Protein AF-H9FAL8-F1 (afdb_monomer_lite)

Sequence (154 aa):
KREDKGTRTPPPQILLPLEERVTHFRDMLLERGVSAFSTWEKELHKIVFDPRYLLLNSEERKQIFEQFVKTRIKEEYKEKKSKLLLAKEEFKKLLEESKVSPRTTFKEFAEKYGRDQRFRLVQKRKDQEHFFNQFILILKKRDKENRLRLRKMR

Secondary structure (DSSP, 8-state):
--------PPPGGG-S-HHHHHHHHHHHHHHTT--TTS-HHHHHTTTTTSGGGGGS-HHHHHHHHHHHHHHHHHHHHHHHHHHHHHHHHHHHHHHHHTT--TT--HHHHHHHHTTSHHHHHS--HHHHHHHHHHHHHHHHHHHHHHHHHHHH--

Radius of gyration: 29.01 Å; chains: 1; bounding box: 66×30×90 Å

InterPro domains:
  IPR002713 FF domain [PF01846] (23-68)
  IPR002713 FF domain [PF01846] (87-135)
  IPR002713 FF domain [PS51676] (18-71)
  IPR002713 FF domain [PS51676] (83-138)
  IPR002713 FF domain [SM00441] (18-71)
  IPR002713 FF domain [SM00441] (84-138)
  IPR036517 FF domain superfamily [G3DSA:1.10.10.440] (14-81)
  IPR036517 FF domain superfamily [G3DSA:1.10.10.440] (82-141)
  IPR036517 FF domain superfamily [SSF81698] (15-76)
  IPR036517 FF domain superfamily [SSF81698] (76-136)
  IPR045148 Transcription elongation regulator 1-like [PTHR15377] (4-147)

Structure (mmCIF, N/CA/C/O backbone):
data_AF-H9FAL8-F1
#
_entry.id   AF-H9FAL8-F1
#
loop_
_atom_site.group_PDB
_atom_site.id
_atom_site.type_symbol
_atom_site.label_atom_id
_atom_site.label_alt_id
_atom_site.label_comp_id
_atom_site.label_asym_id
_atom_site.label_entity_id
_atom_site.label_seq_id
_atom_site.pdbx_PDB_ins_code
_atom_site.Cartn_x
_atom_site.Cartn_y
_atom_site.Cartn_z
_atom_site.occupancy
_atom_site.B_iso_or_equiv
_atom_site.auth_seq_id
_atom_site.auth_comp_id
_atom_site.auth_asym_id
_atom_site.auth_atom_id
_atom_site.pdbx_PDB_model_num
ATOM 1 N N . LYS A 1 1 ? -26.095 -14.850 63.136 1.00 37.97 1 LYS A N 1
ATOM 2 C CA . LYS A 1 1 ? -26.755 -14.750 61.811 1.00 37.97 1 LYS A CA 1
ATOM 3 C C . LYS A 1 1 ? -25.680 -14.948 60.753 1.00 37.97 1 LYS A C 1
ATOM 5 O O . LYS A 1 1 ? -24.737 -14.175 60.746 1.00 37.97 1 LYS A O 1
ATOM 10 N N . ARG A 1 2 ? -25.749 -16.034 59.976 1.00 37.69 2 ARG A N 1
ATOM 11 C CA . ARG A 1 2 ? -24.853 -16.275 58.836 1.00 37.69 2 ARG A CA 1
ATOM 12 C C . ARG A 1 2 ? -25.414 -15.476 57.662 1.00 37.69 2 ARG A C 1
ATOM 14 O O . ARG A 1 2 ? -26.578 -15.672 57.330 1.00 37.69 2 ARG A O 1
ATOM 21 N N . GLU A 1 3 ? -24.638 -14.542 57.127 1.00 41.34 3 GLU A N 1
ATOM 22 C CA . GLU A 1 3 ? -25.007 -13.825 55.908 1.00 41.34 3 GLU A CA 1
ATOM 23 C C . GLU A 1 3 ? -24.761 -14.726 54.701 1.00 41.34 3 GLU A C 1
ATOM 25 O O . GLU A 1 3 ? -23.668 -15.254 54.489 1.00 41.34 3 GLU A O 1
ATOM 30 N N . ASP A 1 4 ? -25.841 -14.914 53.959 1.00 41.62 4 ASP A N 1
ATOM 31 C CA . ASP A 1 4 ? -25.940 -15.640 52.709 1.00 41.62 4 ASP A CA 1
ATOM 32 C C . ASP A 1 4 ? -25.058 -14.971 51.642 1.00 41.62 4 ASP A C 1
ATOM 34 O O . ASP A 1 4 ? -25.331 -13.871 51.156 1.00 41.62 4 ASP A O 1
ATOM 38 N N . LYS A 1 5 ? -23.936 -15.616 51.307 1.00 44.06 5 LYS A N 1
ATOM 39 C CA . LYS A 1 5 ? -23.078 -15.237 50.180 1.00 44.06 5 LYS A CA 1
ATOM 40 C C . LYS A 1 5 ? -23.760 -15.722 48.905 1.00 44.06 5 LYS A C 1
ATOM 42 O O . LYS A 1 5 ? -23.443 -16.798 48.407 1.00 44.06 5 LYS A O 1
ATOM 47 N N . GLY A 1 6 ? -24.672 -14.901 48.387 1.00 43.34 6 GLY A N 1
ATOM 48 C CA . GLY A 1 6 ? -25.306 -15.105 47.089 1.00 43.34 6 GLY A CA 1
ATOM 49 C C . GLY A 1 6 ? -24.267 -15.449 46.022 1.00 43.34 6 GLY A C 1
ATOM 50 O O . GLY A 1 6 ? -23.393 -14.645 45.680 1.00 43.34 6 GLY A O 1
ATOM 51 N N . THR A 1 7 ? -24.354 -16.672 45.514 1.00 46.47 7 THR A N 1
ATOM 52 C CA . THR A 1 7 ? -23.618 -17.166 44.358 1.00 46.47 7 THR A CA 1
ATOM 53 C C . THR A 1 7 ? -24.020 -16.333 43.145 1.00 46.47 7 THR A C 1
ATOM 55 O O . THR A 1 7 ? -25.029 -16.587 42.494 1.00 46.47 7 THR A O 1
ATOM 58 N N . ARG A 1 8 ? -23.227 -15.301 42.832 1.00 52.25 8 ARG A N 1
ATOM 59 C CA . ARG A 1 8 ? -23.302 -14.604 41.544 1.00 52.25 8 ARG A CA 1
ATOM 60 C C . ARG A 1 8 ? -22.906 -15.595 40.456 1.00 52.25 8 ARG A C 1
ATOM 62 O O . ARG A 1 8 ? -21.727 -15.751 40.150 1.00 52.25 8 ARG A O 1
ATOM 69 N N . THR A 1 9 ? -23.892 -16.284 39.898 1.00 50.81 9 THR A N 1
ATOM 70 C CA . THR A 1 9 ? -23.749 -17.009 38.639 1.00 50.81 9 THR A CA 1
ATOM 71 C C . THR A 1 9 ? -23.305 -15.982 37.591 1.00 50.81 9 THR A C 1
ATOM 73 O O . THR A 1 9 ? -23.985 -14.964 37.423 1.00 50.81 9 THR A O 1
ATOM 76 N N . PRO A 1 10 ? -22.150 -16.164 36.927 1.00 50.06 10 PRO A N 1
ATOM 77 C CA . PRO A 1 10 ? -21.753 -15.276 35.846 1.00 50.06 10 PRO A CA 1
ATOM 78 C C . PRO A 1 10 ? -22.837 -15.324 34.756 1.00 50.06 10 PRO A C 1
ATOM 80 O O . PRO A 1 10 ? -23.351 -16.412 34.480 1.00 50.06 10 PRO A O 1
ATOM 83 N N . PRO A 1 11 ? -23.212 -14.192 34.132 1.00 52.09 11 PRO A N 1
ATOM 84 C CA . PRO A 1 11 ? -24.123 -14.197 32.995 1.00 52.09 11 PRO A CA 1
ATOM 85 C C . PRO A 1 11 ? -23.698 -15.240 31.944 1.00 52.09 11 PRO A C 1
ATOM 87 O O . PRO A 1 11 ? -22.497 -15.361 31.683 1.00 52.09 11 PRO A O 1
ATOM 90 N N . PRO A 1 12 ? -24.641 -15.949 31.292 1.00 53.25 12 PRO A N 1
ATOM 91 C CA . PRO A 1 12 ? -24.352 -17.048 30.353 1.00 53.25 12 PRO A CA 1
ATOM 92 C C . PRO A 1 12 ? -23.447 -16.654 29.166 1.00 53.25 12 PRO A C 1
ATOM 94 O O . PRO A 1 12 ? -22.873 -17.511 28.505 1.00 53.25 12 PRO A O 1
ATOM 97 N N . GLN A 1 13 ? -23.246 -15.351 28.956 1.00 52.41 13 GLN A N 1
ATOM 98 C CA . GLN A 1 13 ? -22.348 -14.727 27.978 1.00 52.41 13 GLN A CA 1
ATOM 99 C C . GLN A 1 13 ? -20.839 -14.977 28.254 1.00 52.41 13 GLN A C 1
ATOM 101 O O . GLN A 1 13 ? -19.999 -14.675 27.410 1.00 52.41 13 GLN A O 1
ATOM 106 N N . ILE A 1 14 ? -20.466 -15.482 29.441 1.00 54.53 14 ILE A N 1
ATOM 107 C CA . ILE A 1 14 ? -19.064 -15.675 29.884 1.00 54.53 14 ILE A CA 1
ATOM 108 C C . ILE A 1 14 ? -18.542 -17.099 29.591 1.00 54.53 14 ILE A C 1
ATOM 110 O O . ILE A 1 14 ? -17.372 -17.386 29.815 1.00 54.53 14 ILE A O 1
ATOM 114 N N . LEU A 1 15 ? -19.379 -17.988 29.047 1.00 62.12 15 LEU A N 1
ATOM 115 C CA . LEU A 1 15 ? -19.005 -19.383 28.771 1.00 62.12 15 LEU A CA 1
ATOM 116 C C . LEU A 1 15 ? -18.151 -19.572 27.508 1.00 62.12 15 LEU A C 1
ATOM 118 O O . LEU A 1 15 ? -17.551 -20.632 27.344 1.00 62.12 15 LEU A O 1
ATOM 122 N N . LEU A 1 16 ? -18.090 -18.571 26.625 1.00 73.94 16 LEU A N 1
ATOM 123 C CA . LEU A 1 16 ? -17.263 -18.638 25.421 1.00 73.94 16 LEU A CA 1
ATOM 124 C C . LEU A 1 16 ? -15.778 -18.453 25.782 1.00 73.94 16 LEU A C 1
ATOM 126 O O . LEU A 1 16 ? -15.460 -17.563 26.584 1.00 73.94 16 LEU A O 1
ATOM 130 N N . PRO A 1 17 ? -14.860 -19.233 25.178 1.00 87.69 17 PRO A N 1
ATOM 131 C CA . PRO A 1 17 ? -13.422 -19.016 25.299 1.00 87.69 17 PRO A CA 1
ATOM 132 C C . PRO A 1 17 ? -13.037 -17.557 25.031 1.00 87.69 17 PRO A C 1
ATOM 134 O O . PRO A 1 17 ? -13.669 -16.862 24.229 1.00 87.69 17 PRO A O 1
ATOM 137 N N . LEU A 1 18 ? -11.982 -17.077 25.697 1.00 85.38 18 LEU A N 1
ATOM 138 C CA . LEU A 1 18 ? -11.519 -15.694 25.551 1.00 85.38 18 LEU A CA 1
ATOM 139 C C . LEU A 1 18 ? -11.267 -15.345 24.076 1.00 85.38 18 LEU A C 1
ATOM 141 O O . LEU A 1 18 ? -11.687 -14.284 23.621 1.00 85.38 18 LEU A O 1
ATOM 145 N N . GLU A 1 19 ? -10.665 -16.262 23.325 1.00 88.56 19 GLU A N 1
ATOM 146 C CA . GLU A 1 19 ? -10.396 -16.140 21.894 1.00 88.56 19 GLU A CA 1
ATOM 147 C C . GLU A 1 19 ? -11.663 -15.891 21.065 1.00 88.56 19 GLU A C 1
ATOM 149 O O . GLU A 1 19 ? -11.654 -15.043 20.169 1.00 88.56 19 GLU A O 1
ATOM 154 N N . GLU A 1 20 ? -12.770 -16.569 21.367 1.00 91.19 20 GLU A N 1
ATOM 155 C CA . GLU A 1 20 ? -14.036 -16.372 20.651 1.00 91.19 20 GLU A CA 1
ATOM 156 C C . GLU A 1 20 ? -14.652 -15.012 20.978 1.00 91.19 20 GLU A C 1
ATOM 158 O O . GLU A 1 20 ? -15.061 -14.279 20.078 1.00 91.19 20 GLU A O 1
ATOM 163 N N . ARG A 1 21 ? -14.633 -14.606 22.253 1.00 92.44 21 ARG A N 1
ATOM 164 C CA . ARG A 1 21 ? -15.112 -13.276 22.673 1.00 92.44 21 ARG A CA 1
ATOM 165 C C . ARG A 1 21 ? -14.303 -12.153 22.027 1.00 92.44 21 ARG A C 1
ATOM 167 O O . ARG A 1 21 ? -14.873 -11.158 21.579 1.00 92.44 21 ARG A O 1
ATOM 174 N N . VAL A 1 22 ? -12.985 -12.328 21.928 1.00 92.56 22 VAL A N 1
ATOM 175 C CA . VAL A 1 22 ? -12.087 -11.406 21.221 1.00 92.56 22 VAL A CA 1
ATOM 176 C C . VAL A 1 22 ? -12.411 -11.360 19.730 1.00 92.56 22 VAL A C 1
ATOM 178 O O . VAL A 1 22 ? -12.427 -10.273 19.150 1.00 92.56 22 VAL A O 1
ATOM 181 N N . THR A 1 23 ? -12.692 -12.508 19.114 1.00 93.81 23 THR A N 1
ATOM 182 C CA . THR A 1 23 ? -13.058 -12.594 17.695 1.00 93.81 23 THR A CA 1
ATOM 183 C C . THR A 1 23 ? -14.370 -11.860 17.432 1.00 93.81 23 THR A C 1
ATOM 185 O O . THR A 1 23 ? -14.391 -10.933 16.629 1.00 93.81 23 THR A O 1
ATOM 188 N N . HIS A 1 24 ? -15.420 -12.142 18.207 1.00 93.88 24 HIS A N 1
ATOM 189 C CA . HIS A 1 24 ? -16.700 -11.440 18.106 1.00 93.88 24 HIS A CA 1
ATOM 190 C C . HIS A 1 24 ? -16.579 -9.929 18.310 1.00 93.88 24 HIS A C 1
ATOM 192 O O . HIS A 1 24 ? -17.240 -9.157 17.615 1.00 93.88 24 HIS A O 1
ATOM 198 N N . PHE A 1 25 ? -15.734 -9.489 19.245 1.00 94.25 25 PHE A N 1
ATOM 199 C CA . PHE A 1 25 ? -15.486 -8.068 19.444 1.00 94.25 25 PHE A CA 1
ATOM 200 C C . PHE A 1 25 ? -14.756 -7.444 18.248 1.00 94.25 25 PHE A C 1
ATOM 202 O O . PHE A 1 25 ? -15.132 -6.360 17.809 1.00 94.25 25 PHE A O 1
ATOM 209 N N . ARG A 1 26 ? -13.744 -8.117 17.680 1.00 93.31 26 ARG A N 1
ATOM 210 C CA . ARG A 1 26 ? -13.053 -7.649 16.466 1.00 93.31 26 ARG A CA 1
ATOM 211 C C . ARG A 1 26 ? -13.996 -7.573 15.268 1.00 93.31 26 ARG A C 1
ATOM 213 O O . ARG A 1 26 ? -13.989 -6.556 14.580 1.00 93.31 26 ARG A O 1
ATOM 220 N N . ASP A 1 27 ? -14.826 -8.588 15.056 1.00 94.75 27 ASP A N 1
ATOM 221 C CA . ASP A 1 27 ? -15.812 -8.614 13.972 1.00 94.75 27 ASP A CA 1
ATOM 222 C C . ASP A 1 27 ? -16.837 -7.490 14.133 1.00 94.75 27 ASP A C 1
ATOM 224 O O . ASP A 1 27 ? -17.145 -6.781 13.181 1.00 94.75 27 ASP A O 1
ATOM 228 N N . MET A 1 28 ? -17.275 -7.218 15.363 1.00 95.50 28 MET A N 1
ATOM 229 C CA . MET A 1 28 ? -18.123 -6.066 15.660 1.00 95.50 28 MET A CA 1
ATOM 230 C C . MET A 1 28 ? -17.448 -4.733 15.291 1.00 95.50 28 MET A C 1
ATOM 232 O O . MET A 1 28 ? -18.103 -3.875 14.699 1.00 95.50 28 MET A O 1
ATOM 236 N N . LEU A 1 29 ? -16.157 -4.535 15.602 1.00 94.31 29 LEU A N 1
ATOM 237 C CA . LEU A 1 29 ? -15.432 -3.318 15.191 1.00 94.31 29 LEU A CA 1
ATOM 238 C C . LEU A 1 29 ? -15.448 -3.152 13.662 1.00 94.31 29 LEU A C 1
ATOM 240 O O . LEU A 1 29 ? -15.585 -2.036 13.159 1.00 94.31 29 LEU A O 1
ATOM 244 N N . LEU A 1 30 ? -15.343 -4.261 12.926 1.00 92.69 30 LEU A N 1
ATOM 245 C CA . LEU A 1 30 ? -15.389 -4.287 11.465 1.00 92.69 30 LEU A CA 1
ATOM 246 C C . LEU A 1 30 ? -16.778 -3.969 10.914 1.00 92.69 30 LEU A C 1
ATOM 248 O O . LEU A 1 30 ? -16.921 -3.050 10.110 1.00 92.69 30 LEU A O 1
ATOM 252 N N . GLU A 1 31 ? -17.793 -4.698 11.368 1.00 94.81 31 GLU A N 1
ATOM 253 C CA . GLU A 1 31 ? -19.181 -4.565 10.919 1.00 94.81 31 GLU A CA 1
ATOM 254 C C . GLU A 1 31 ? -19.753 -3.179 11.218 1.00 94.81 31 GLU A C 1
ATOM 256 O O . GLU A 1 31 ? -20.480 -2.610 10.406 1.00 94.81 31 GLU A O 1
ATOM 261 N N . ARG A 1 32 ? -19.403 -2.602 12.375 1.00 94.06 32 ARG A N 1
ATOM 262 C CA . ARG A 1 32 ? -19.849 -1.260 12.777 1.00 94.06 32 ARG A CA 1
ATOM 263 C C . ARG A 1 32 ? -19.021 -0.136 12.153 1.00 94.06 32 ARG A C 1
ATOM 265 O O . ARG A 1 32 ? -19.271 1.032 12.448 1.00 94.06 32 ARG A O 1
ATOM 272 N N . GLY A 1 33 ? -18.046 -0.459 11.299 1.00 91.31 33 GLY A N 1
ATOM 273 C CA . GLY A 1 33 ? -17.243 0.532 10.587 1.00 91.31 33 GLY A CA 1
ATOM 274 C C . GLY A 1 33 ? -16.442 1.429 11.532 1.00 91.31 33 GLY A C 1
ATOM 275 O O . GLY A 1 33 ? -16.418 2.654 11.361 1.00 91.31 33 GLY A O 1
ATOM 276 N N . VAL A 1 34 ? -15.831 0.834 12.560 1.00 93.50 34 VAL A N 1
ATOM 277 C CA . VAL A 1 34 ? -14.948 1.551 13.483 1.00 93.50 34 VAL A CA 1
ATOM 278 C C . VAL A 1 34 ? -13.673 1.953 12.748 1.00 93.50 34 VAL A C 1
ATOM 280 O O . VAL A 1 34 ? -12.951 1.119 12.198 1.00 93.50 34 VAL A O 1
ATOM 283 N N . SER A 1 35 ? -13.394 3.254 12.726 1.00 91.19 35 SER A N 1
ATOM 284 C CA . SER A 1 35 ? -12.234 3.798 12.027 1.00 91.19 35 SER A CA 1
ATOM 285 C C . SER A 1 35 ? -10.955 3.609 12.838 1.00 91.19 35 SER A C 1
ATOM 287 O O . SER A 1 35 ? -10.838 4.105 13.957 1.00 91.19 35 SER A O 1
ATOM 289 N N . ALA A 1 36 ? -9.946 2.982 12.229 1.00 89.56 36 ALA A N 1
ATOM 290 C CA . ALA A 1 36 ? -8.602 2.874 12.800 1.00 89.56 36 ALA A CA 1
ATOM 291 C C . ALA A 1 36 ? -7.834 4.214 12.847 1.00 89.56 36 ALA A C 1
ATOM 293 O O . ALA A 1 36 ? -6.747 4.279 13.414 1.00 89.56 36 ALA A O 1
ATOM 294 N N . PHE A 1 37 ? -8.383 5.278 12.250 1.00 87.44 37 PHE A N 1
ATOM 295 C CA . PHE A 1 37 ? -7.791 6.622 12.215 1.00 87.44 37 PHE A CA 1
ATOM 296 C C . PHE A 1 37 ? -8.506 7.619 13.142 1.00 87.44 37 PHE A C 1
ATOM 298 O O . PHE A 1 37 ? -8.206 8.811 13.116 1.00 87.44 37 PHE A O 1
ATOM 305 N N . SER A 1 38 ? -9.473 7.147 13.931 1.00 89.94 38 SER A N 1
ATOM 306 C CA . SER A 1 38 ? -10.261 7.944 14.874 1.00 89.94 38 SER A CA 1
ATOM 307 C C . SER A 1 38 ? -9.926 7.552 16.317 1.00 89.94 38 SER A C 1
ATOM 309 O O . SER A 1 38 ? -9.272 6.536 16.561 1.00 89.94 38 SER A O 1
ATOM 311 N N . THR A 1 39 ? -10.344 8.365 17.287 1.00 89.62 39 THR A N 1
ATOM 312 C CA . THR A 1 39 ? -10.144 8.045 18.708 1.00 89.62 39 THR A CA 1
ATOM 313 C C . THR A 1 39 ? -11.214 7.075 19.200 1.00 89.62 39 THR A C 1
ATOM 315 O O . THR A 1 39 ? -12.332 7.056 18.683 1.00 89.62 39 THR A O 1
ATOM 318 N N . TRP A 1 40 ? -10.890 6.292 20.231 1.00 88.88 40 TRP A N 1
ATOM 319 C CA . TRP A 1 40 ? -11.817 5.330 20.832 1.00 88.88 40 TRP A CA 1
ATOM 320 C C . TRP A 1 40 ? -13.146 5.981 21.234 1.00 88.88 40 TRP A C 1
ATOM 322 O O . TRP A 1 40 ? -14.210 5.472 20.901 1.00 88.88 40 TRP A O 1
ATOM 332 N N . GLU A 1 41 ? -13.098 7.153 21.867 1.00 91.25 41 GLU A N 1
ATOM 333 C CA . GLU A 1 41 ? -14.273 7.882 22.354 1.00 91.25 41 GLU A CA 1
ATOM 334 C C . GLU A 1 41 ? -15.206 8.292 21.210 1.00 91.25 41 GLU A C 1
ATOM 336 O O . GLU A 1 41 ? -16.428 8.242 21.351 1.00 91.25 41 GLU A O 1
ATOM 341 N N . LYS A 1 42 ? -14.638 8.664 20.055 1.00 92.44 42 LYS A N 1
ATOM 342 C CA . LYS A 1 42 ? -15.410 9.042 18.867 1.00 92.44 42 LYS A CA 1
ATOM 343 C C . LYS A 1 42 ? -16.076 7.844 18.212 1.00 92.44 42 LYS A C 1
ATOM 345 O O . LYS A 1 42 ? -17.153 7.996 17.652 1.00 92.44 42 LYS A O 1
ATOM 350 N N . GLU A 1 43 ? -15.477 6.664 18.296 1.00 92.75 43 GLU A N 1
ATOM 351 C CA . GLU A 1 43 ? -16.013 5.446 17.685 1.00 92.75 43 GLU A CA 1
ATOM 352 C C . GLU A 1 43 ? -16.912 4.641 18.636 1.00 92.75 43 GLU A C 1
ATOM 354 O O . GLU A 1 43 ? -17.727 3.840 18.180 1.00 92.75 43 GLU A O 1
ATOM 359 N N . LEU A 1 44 ? -16.819 4.883 19.947 1.00 92.81 44 LEU A N 1
ATOM 360 C CA . LEU A 1 44 ? -17.500 4.116 20.993 1.00 92.81 44 LEU A CA 1
ATOM 361 C C . LEU A 1 44 ? -19.017 4.020 20.783 1.00 92.81 44 LEU A C 1
ATOM 363 O O . LEU A 1 44 ? -19.601 2.949 20.949 1.00 92.81 44 LEU A O 1
ATOM 367 N N . HIS A 1 45 ? -19.661 5.114 20.372 1.00 93.69 45 HIS A N 1
ATOM 368 C CA . HIS A 1 45 ? -21.112 5.154 20.163 1.00 93.69 45 HIS A CA 1
ATOM 369 C C . HIS A 1 45 ? -21.606 4.164 19.089 1.00 93.69 45 HIS A C 1
ATOM 371 O O . HIS A 1 45 ? -22.767 3.763 19.120 1.00 93.69 45 HIS A O 1
ATOM 377 N N . LYS A 1 46 ? -20.734 3.718 18.171 1.00 93.88 46 LYS A N 1
ATOM 378 C CA . LYS A 1 46 ? -21.071 2.742 17.119 1.00 93.88 46 LYS A CA 1
ATOM 379 C C . LYS A 1 46 ? -21.223 1.315 17.650 1.00 93.88 46 LYS A C 1
ATOM 381 O O . LYS A 1 46 ? -21.911 0.495 17.036 1.00 93.88 46 LYS A O 1
ATOM 386 N N . ILE A 1 47 ? -20.568 1.021 18.773 1.00 93.94 47 ILE A N 1
ATOM 387 C CA . ILE A 1 47 ? -20.409 -0.336 19.311 1.00 93.94 47 ILE A CA 1
ATOM 388 C C . ILE A 1 47 ? -20.998 -0.508 20.710 1.00 93.94 47 ILE A C 1
ATOM 390 O O . ILE A 1 47 ? -21.347 -1.623 21.066 1.00 93.94 47 ILE A O 1
ATOM 394 N N . VAL A 1 48 ? -21.164 0.565 21.492 1.00 93.31 48 VAL A N 1
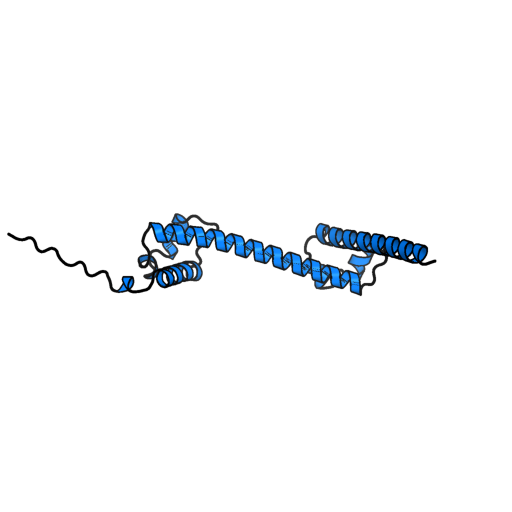ATOM 395 C CA . VAL A 1 48 ? -21.627 0.487 22.892 1.00 93.31 48 VAL A CA 1
ATOM 396 C C . VAL A 1 48 ? -23.013 -0.158 23.045 1.00 93.31 48 VAL A C 1
ATOM 398 O O . VAL A 1 48 ? -23.301 -0.750 24.080 1.00 93.31 48 VAL A O 1
ATOM 401 N N . PHE A 1 49 ? -23.853 -0.077 22.009 1.00 93.12 49 PHE A N 1
ATOM 402 C CA . PHE A 1 49 ? -25.186 -0.689 21.973 1.00 93.12 49 PHE A CA 1
ATOM 403 C C . PHE A 1 49 ? -25.202 -2.113 21.393 1.00 93.12 49 PHE A C 1
ATOM 405 O O . PHE A 1 49 ? -26.254 -2.746 21.360 1.00 93.12 49 PHE A O 1
ATOM 412 N N . ASP A 1 50 ? -24.075 -2.621 20.888 1.00 93.94 50 ASP A N 1
ATOM 413 C CA . ASP A 1 50 ? -23.982 -3.997 20.402 1.00 93.94 50 ASP A CA 1
ATOM 414 C C . ASP A 1 50 ? -23.799 -4.956 21.595 1.00 93.94 50 ASP A C 1
ATOM 416 O O . ASP A 1 50 ? -22.912 -4.731 22.422 1.00 93.94 50 ASP A O 1
ATOM 420 N N . PRO A 1 51 ? -24.583 -6.046 21.702 1.00 91.25 51 PRO A N 1
ATOM 421 C CA . PRO A 1 51 ? -24.441 -7.016 22.789 1.00 91.25 51 PRO A CA 1
ATOM 422 C C . PRO A 1 51 ? -23.018 -7.575 22.932 1.00 91.25 51 PRO A C 1
ATOM 424 O O . PRO A 1 51 ? -22.571 -7.844 24.050 1.00 91.25 51 PRO A O 1
ATOM 427 N N . ARG A 1 52 ? -22.271 -7.688 21.821 1.00 92.50 52 ARG A N 1
ATOM 428 C CA . ARG A 1 52 ? -20.888 -8.188 21.805 1.00 92.50 52 ARG A CA 1
ATOM 429 C C . ARG A 1 52 ? -19.912 -7.263 22.532 1.00 92.50 52 ARG A C 1
ATOM 431 O O . ARG A 1 52 ? -18.865 -7.723 22.981 1.00 92.50 52 ARG A O 1
ATOM 438 N N . TYR A 1 53 ? -20.256 -5.988 22.732 1.00 91.56 53 TYR A N 1
ATOM 439 C CA . TYR A 1 53 ? -19.452 -5.051 23.521 1.00 91.56 53 TYR A CA 1
ATOM 440 C C . TYR A 1 53 ? -19.256 -5.541 24.962 1.00 91.56 53 TYR A C 1
ATOM 442 O O . TYR A 1 53 ? -18.179 -5.381 25.538 1.00 91.56 53 TYR A O 1
ATOM 450 N N . LEU A 1 54 ? -20.269 -6.200 25.532 1.00 91.12 54 LEU A N 1
ATOM 451 C CA . LEU A 1 54 ? -20.251 -6.704 26.906 1.00 91.12 54 LEU A CA 1
ATOM 452 C C . LEU A 1 54 ? -19.467 -8.016 27.082 1.00 91.12 54 LEU A C 1
ATOM 454 O O . LEU A 1 54 ? -19.256 -8.426 28.220 1.00 91.12 54 LEU A O 1
ATOM 458 N N . LEU A 1 55 ? -19.002 -8.648 25.996 1.00 89.69 55 LEU A N 1
ATOM 459 C CA . LEU A 1 55 ? -18.246 -9.909 26.054 1.00 89.69 55 LEU A CA 1
ATOM 460 C C . LEU A 1 55 ? -16.832 -9.744 26.620 1.00 89.69 55 LEU A C 1
ATOM 462 O O . LEU A 1 55 ? -16.252 -10.712 27.106 1.00 89.69 55 LEU A O 1
ATOM 466 N N . LEU A 1 56 ? -16.290 -8.528 26.561 1.00 90.50 56 LEU A N 1
ATOM 467 C CA . LEU A 1 56 ? -14.964 -8.178 27.064 1.00 90.50 56 LEU A CA 1
ATOM 468 C C . LEU A 1 56 ? -15.068 -7.154 28.193 1.00 90.50 56 LEU A C 1
ATOM 470 O O . LEU A 1 56 ? -16.009 -6.359 28.233 1.00 90.50 56 LEU A O 1
ATOM 474 N N . ASN A 1 57 ? -14.089 -7.136 29.093 1.00 90.44 57 ASN A N 1
ATOM 475 C CA . ASN A 1 57 ? -13.946 -6.099 30.113 1.00 90.44 57 ASN A CA 1
ATOM 476 C C . ASN A 1 57 ? -13.286 -4.823 29.543 1.00 90.44 57 ASN A C 1
ATOM 478 O O . ASN A 1 57 ? -12.828 -4.794 28.404 1.00 90.44 57 ASN A O 1
ATOM 482 N N . SER A 1 58 ? -13.242 -3.738 30.323 1.00 88.81 58 SER A N 1
ATOM 483 C CA . SER A 1 58 ? -12.722 -2.447 29.837 1.00 88.81 58 SER A CA 1
ATOM 484 C C . SER A 1 58 ? -11.263 -2.501 29.366 1.00 88.81 58 SER A C 1
ATOM 486 O O . SER A 1 58 ? -10.912 -1.809 28.411 1.00 88.81 58 SER A O 1
ATOM 488 N N . GLU A 1 59 ? -10.427 -3.302 30.023 1.00 89.88 59 GLU A N 1
ATOM 489 C CA . GLU A 1 59 ? -9.003 -3.424 29.704 1.00 89.88 59 GLU A CA 1
ATOM 490 C C . GLU A 1 59 ? -8.809 -4.240 28.418 1.00 89.88 59 GLU A C 1
ATOM 492 O O . GLU A 1 59 ? -8.143 -3.794 27.485 1.00 89.88 59 GLU A O 1
ATOM 497 N N . GLU A 1 60 ? -9.500 -5.379 28.308 1.00 91.94 60 GLU A N 1
ATOM 498 C CA . GLU A 1 60 ? -9.527 -6.214 27.102 1.00 91.94 60 GLU A CA 1
ATOM 499 C C . GLU A 1 60 ? -10.013 -5.418 25.883 1.00 91.94 60 GLU A C 1
ATOM 501 O O . GLU A 1 60 ? -9.370 -5.438 24.836 1.00 91.94 60 GLU A O 1
ATOM 506 N N . ARG A 1 61 ? -11.105 -4.650 26.011 1.00 92.31 61 ARG A N 1
ATOM 507 C CA . ARG A 1 61 ? -11.634 -3.814 24.915 1.00 92.31 61 ARG A CA 1
ATOM 508 C C . ARG A 1 61 ? -10.585 -2.840 24.388 1.00 92.31 61 ARG A C 1
ATOM 510 O O . ARG A 1 61 ? -10.410 -2.734 23.175 1.00 92.31 61 ARG A O 1
ATOM 517 N N . LYS A 1 62 ? -9.879 -2.151 25.292 1.00 89.56 62 LYS A N 1
ATOM 518 C CA . LYS A 1 62 ? -8.835 -1.187 24.930 1.00 89.56 62 LYS A CA 1
ATOM 519 C C . LYS A 1 62 ? -7.670 -1.880 24.225 1.00 89.56 62 LYS A C 1
ATOM 521 O O . LYS A 1 62 ? -7.253 -1.431 23.160 1.00 89.56 62 LYS A O 1
ATOM 526 N N . GLN A 1 63 ? -7.200 -3.008 24.757 1.00 92.88 63 GLN A N 1
ATOM 527 C CA . GLN A 1 63 ? -6.117 -3.783 24.148 1.00 92.88 63 GLN A CA 1
ATOM 528 C C . GLN A 1 63 ? -6.487 -4.294 22.751 1.00 92.88 63 GLN A C 1
ATOM 530 O O . GLN A 1 63 ? -5.703 -4.157 21.809 1.00 92.88 63 GLN A O 1
ATOM 535 N N . ILE A 1 64 ? -7.696 -4.838 22.585 1.00 92.88 64 ILE A N 1
ATOM 536 C CA . ILE A 1 64 ? -8.170 -5.321 21.286 1.00 92.88 64 ILE A CA 1
ATOM 537 C C . ILE A 1 64 ? -8.358 -4.165 20.300 1.00 92.88 64 ILE A C 1
ATOM 539 O O . ILE A 1 64 ? -7.988 -4.313 19.135 1.00 92.88 64 ILE A O 1
ATOM 543 N N . PHE A 1 65 ? -8.849 -3.005 20.745 1.00 91.25 65 PHE A N 1
ATOM 544 C CA . PHE A 1 65 ? -8.949 -1.812 19.904 1.00 91.25 65 PHE A CA 1
ATOM 545 C C . PHE A 1 65 ? -7.572 -1.306 19.444 1.00 91.25 65 PHE A C 1
ATOM 547 O O . PHE A 1 65 ? -7.373 -1.049 18.258 1.00 91.25 65 PHE A O 1
ATOM 554 N N . GLU A 1 66 ? -6.580 -1.227 20.331 1.00 91.81 66 GLU A N 1
ATOM 555 C CA . GLU A 1 66 ? -5.219 -0.832 19.949 1.00 91.81 66 GLU A CA 1
ATOM 556 C C . GLU A 1 66 ? -4.589 -1.812 18.949 1.00 91.81 66 GLU A C 1
ATOM 558 O O . GLU A 1 66 ? -3.936 -1.402 17.983 1.00 91.81 66 GLU A O 1
ATOM 563 N N . GLN A 1 67 ? -4.791 -3.117 19.152 1.00 92.81 67 GLN A N 1
ATOM 564 C CA . GLN A 1 67 ? -4.351 -4.142 18.204 1.00 92.81 67 GLN A CA 1
ATOM 565 C C . GLN A 1 67 ? -5.077 -4.025 16.863 1.00 92.81 67 GLN A C 1
ATOM 567 O O . GLN A 1 67 ? -4.445 -4.171 15.815 1.00 92.81 67 GLN A O 1
ATOM 572 N N . PHE A 1 68 ? -6.378 -3.741 16.882 1.00 92.50 68 PHE A N 1
ATOM 573 C CA . PHE A 1 68 ? -7.186 -3.509 15.692 1.00 92.50 68 PHE A CA 1
ATOM 574 C C . PHE A 1 68 ? -6.650 -2.322 14.886 1.00 92.50 68 PHE A C 1
ATOM 576 O O . PHE A 1 68 ? -6.367 -2.473 13.698 1.00 92.50 68 PHE A O 1
ATOM 583 N N . VAL A 1 69 ? -6.402 -1.182 15.541 1.00 92.06 69 VAL A N 1
ATOM 584 C CA . VAL A 1 69 ? -5.817 0.016 14.920 1.00 92.06 69 VAL A CA 1
ATOM 585 C C . VAL A 1 69 ? -4.462 -0.303 14.285 1.00 92.06 69 VAL A C 1
ATOM 587 O O . VAL A 1 69 ? -4.247 -0.041 13.100 1.00 92.06 69 VAL A O 1
ATOM 590 N N . LYS A 1 70 ? -3.553 -0.938 15.038 1.00 91.94 70 LYS A N 1
ATOM 591 C CA . LYS A 1 70 ? -2.222 -1.334 14.540 1.00 91.94 70 LYS A CA 1
ATOM 592 C C . LYS A 1 70 ? -2.315 -2.268 13.332 1.00 91.94 70 LYS A C 1
ATOM 594 O O . LYS A 1 70 ? -1.584 -2.090 12.357 1.00 91.94 70 LYS A O 1
ATOM 599 N N . THR A 1 71 ? -3.209 -3.252 13.393 1.00 91.12 71 THR A N 1
ATOM 600 C CA . THR A 1 71 ? -3.420 -4.226 12.314 1.00 91.12 71 THR A CA 1
ATOM 601 C C . THR A 1 71 ? -3.952 -3.535 11.068 1.00 91.12 71 THR A C 1
ATOM 603 O O . THR A 1 71 ? -3.379 -3.712 9.998 1.00 91.12 71 THR A O 1
ATOM 606 N N . ARG A 1 72 ? -4.945 -2.654 11.211 1.00 89.31 72 ARG A N 1
ATOM 607 C CA . ARG A 1 72 ? -5.535 -1.906 10.097 1.00 89.31 72 ARG A CA 1
ATOM 608 C C . ARG A 1 72 ? -4.548 -0.977 9.405 1.00 89.31 72 ARG A C 1
ATOM 610 O O . ARG A 1 72 ? -4.467 -0.974 8.180 1.00 89.31 72 ARG A O 1
ATOM 617 N N . ILE A 1 73 ? -3.730 -0.258 10.172 1.00 88.56 73 ILE A N 1
ATOM 618 C CA . ILE A 1 73 ? -2.654 0.575 9.615 1.00 88.56 73 ILE A CA 1
ATOM 619 C C . ILE A 1 73 ? -1.649 -0.292 8.840 1.00 88.56 73 ILE A C 1
ATOM 621 O O . ILE A 1 73 ? -1.226 0.060 7.735 1.00 88.56 73 ILE A O 1
ATOM 625 N N . LYS A 1 74 ? -1.267 -1.446 9.401 1.00 89.12 74 LYS A N 1
ATOM 626 C CA . LYS A 1 74 ? -0.323 -2.375 8.768 1.00 89.12 74 LYS A CA 1
ATOM 627 C C . LYS A 1 74 ? -0.893 -2.995 7.492 1.00 89.12 74 LYS A C 1
ATOM 629 O O . LYS A 1 74 ? -0.154 -3.125 6.517 1.00 89.12 74 LYS A O 1
ATOM 634 N N . GLU A 1 75 ? -2.167 -3.370 7.486 1.00 86.94 75 GLU A N 1
ATOM 635 C CA . GLU A 1 75 ? -2.875 -3.899 6.317 1.00 86.94 75 GLU A CA 1
ATOM 636 C C . GLU A 1 75 ? -2.948 -2.861 5.202 1.00 86.94 75 GLU A C 1
ATOM 638 O O . GLU A 1 75 ? -2.505 -3.148 4.091 1.00 86.94 75 GLU A O 1
ATOM 643 N N . GLU A 1 76 ? -3.356 -1.626 5.503 1.00 84.19 76 GLU A N 1
ATOM 644 C CA . GLU A 1 76 ? -3.356 -0.541 4.517 1.00 84.19 76 GLU A CA 1
ATOM 645 C C . GLU A 1 76 ? -1.967 -0.290 3.919 1.00 84.19 76 GLU A C 1
ATOM 647 O O . GLU A 1 76 ? -1.813 -0.121 2.704 1.00 84.19 76 GLU A O 1
ATOM 652 N N . TYR A 1 77 ? -0.931 -0.264 4.763 1.00 85.69 77 TYR A N 1
ATOM 653 C CA . TYR A 1 77 ? 0.441 -0.085 4.298 1.00 85.69 77 TYR A CA 1
ATOM 654 C C . TYR A 1 77 ? 0.901 -1.268 3.436 1.00 85.69 77 TYR A C 1
ATOM 656 O O . TYR A 1 77 ? 1.539 -1.074 2.397 1.00 85.69 77 TYR A O 1
ATOM 664 N N . LYS A 1 78 ? 0.553 -2.499 3.830 1.00 88.50 78 LYS A N 1
ATOM 665 C CA . LYS A 1 78 ? 0.858 -3.723 3.081 1.00 88.50 78 LYS A CA 1
ATOM 666 C C . LYS A 1 78 ? 0.156 -3.730 1.726 1.00 88.50 78 LYS A C 1
ATOM 668 O O . LYS A 1 78 ? 0.800 -4.062 0.735 1.00 88.50 78 LYS A O 1
ATOM 673 N N . GLU A 1 79 ? -1.107 -3.326 1.651 1.00 83.56 79 GLU A N 1
ATOM 674 C CA . GLU A 1 79 ? -1.845 -3.221 0.393 1.00 83.56 79 GLU A CA 1
ATOM 675 C C . GLU A 1 79 ? -1.248 -2.165 -0.535 1.00 83.56 79 GLU A C 1
ATOM 677 O O . GLU A 1 79 ? -1.007 -2.448 -1.709 1.00 83.56 79 GLU A O 1
ATOM 682 N N . LYS A 1 80 ? -0.945 -0.968 -0.014 1.00 83.12 80 LYS A N 1
ATOM 683 C CA . LYS A 1 80 ? -0.278 0.098 -0.781 1.00 83.12 80 LYS A CA 1
ATOM 684 C C . LYS A 1 80 ? 1.080 -0.374 -1.312 1.00 83.12 80 LYS A C 1
ATOM 686 O O . LYS A 1 80 ? 1.378 -0.189 -2.492 1.00 83.12 80 LYS A O 1
ATOM 691 N N . LYS A 1 81 ? 1.879 -1.044 -0.474 1.00 85.81 81 LYS A N 1
ATOM 692 C CA . LYS A 1 81 ? 3.181 -1.608 -0.862 1.00 85.81 81 LYS A CA 1
ATOM 693 C C . LYS A 1 81 ? 3.046 -2.738 -1.886 1.00 85.81 81 LYS A C 1
ATOM 695 O O . LYS A 1 81 ? 3.821 -2.775 -2.835 1.00 85.81 81 LYS A O 1
ATOM 700 N N . SER A 1 82 ? 2.077 -3.634 -1.710 1.00 89.12 82 SER A N 1
ATOM 701 C CA . SER A 1 82 ? 1.813 -4.748 -2.627 1.00 89.12 82 SER A CA 1
ATOM 702 C C . SER A 1 82 ? 1.395 -4.238 -4.006 1.00 89.12 82 SER A C 1
ATOM 704 O O . SER A 1 82 ? 1.997 -4.611 -5.010 1.00 89.12 82 SER A O 1
ATOM 706 N N . LYS A 1 83 ? 0.453 -3.286 -4.056 1.00 87.81 83 LYS A N 1
ATOM 707 C CA . LYS A 1 83 ? 0.029 -2.624 -5.299 1.00 87.81 83 LYS A CA 1
ATOM 708 C C . LYS A 1 83 ? 1.203 -1.950 -6.010 1.00 87.81 83 LYS A C 1
ATOM 710 O O . LYS A 1 83 ? 1.348 -2.103 -7.218 1.00 87.81 83 LYS A O 1
ATOM 715 N N . LEU A 1 84 ? 2.071 -1.255 -5.269 1.00 86.25 84 LEU A N 1
ATOM 716 C CA . LEU A 1 84 ? 3.275 -0.641 -5.834 1.00 86.25 84 LEU A CA 1
ATOM 717 C C . LEU A 1 84 ? 4.266 -1.684 -6.375 1.00 86.25 84 LEU A C 1
ATOM 719 O O . LEU A 1 84 ? 4.863 -1.469 -7.428 1.00 86.25 84 LEU A O 1
ATOM 723 N N . LEU A 1 85 ? 4.448 -2.804 -5.669 1.00 89.19 85 LEU A N 1
ATOM 724 C CA . LEU A 1 85 ? 5.340 -3.880 -6.097 1.00 89.19 85 LEU A CA 1
ATOM 725 C C . LEU A 1 85 ? 4.842 -4.534 -7.390 1.00 89.19 85 LEU A C 1
ATOM 727 O O . LEU A 1 85 ? 5.625 -4.676 -8.325 1.00 89.19 85 LEU A O 1
ATOM 731 N N . LEU A 1 86 ? 3.546 -4.846 -7.464 1.00 91.50 86 LEU A N 1
ATOM 732 C CA . LEU A 1 86 ? 2.907 -5.377 -8.669 1.00 91.50 86 LEU A CA 1
ATOM 733 C C . LEU A 1 86 ? 3.012 -4.390 -9.835 1.00 91.50 86 LEU A C 1
ATOM 735 O O . LEU A 1 86 ? 3.442 -4.766 -10.920 1.00 91.50 86 LEU A O 1
ATOM 739 N N . ALA A 1 87 ? 2.709 -3.107 -9.605 1.00 92.00 87 ALA A N 1
ATOM 740 C CA . ALA A 1 87 ? 2.854 -2.070 -10.625 1.00 92.00 87 ALA A CA 1
ATOM 741 C C . ALA A 1 87 ? 4.294 -1.986 -11.156 1.00 92.00 87 ALA A C 1
ATOM 743 O O . ALA A 1 87 ? 4.506 -1.876 -12.360 1.00 92.00 87 ALA A O 1
ATOM 744 N N . LYS A 1 88 ? 5.290 -2.080 -10.267 1.00 90.38 88 LYS A N 1
ATOM 745 C CA . LYS A 1 88 ? 6.709 -2.090 -10.639 1.00 90.38 88 LYS A CA 1
ATOM 746 C C . LYS A 1 88 ? 7.088 -3.331 -11.451 1.00 90.38 88 LYS A C 1
ATOM 748 O O . LYS A 1 88 ? 7.847 -3.212 -12.411 1.00 90.38 88 LYS A O 1
ATOM 753 N N . GLU A 1 89 ? 6.607 -4.508 -11.063 1.00 93.44 89 GLU A N 1
ATOM 754 C CA . GLU A 1 89 ? 6.889 -5.760 -11.769 1.00 93.44 89 GLU A CA 1
ATOM 755 C C . GLU A 1 89 ? 6.284 -5.759 -13.176 1.00 93.44 89 GLU A C 1
ATOM 757 O O . GLU A 1 89 ? 6.979 -6.046 -14.148 1.00 93.44 89 GLU A O 1
ATOM 762 N N . GLU A 1 90 ? 5.028 -5.342 -13.303 1.00 95.25 90 GLU A N 1
ATOM 763 C CA . GLU A 1 90 ? 4.342 -5.244 -14.591 1.00 95.25 90 GLU A CA 1
ATOM 764 C C . GLU A 1 90 ? 4.973 -4.185 -15.502 1.00 95.25 90 GLU A C 1
ATOM 766 O O . GLU A 1 90 ? 5.171 -4.424 -16.695 1.00 95.25 90 GLU A O 1
ATOM 771 N N . PHE A 1 91 ? 5.387 -3.043 -14.944 1.00 94.62 91 PHE A N 1
ATOM 772 C CA . PHE A 1 91 ? 6.148 -2.037 -15.688 1.00 94.62 91 PHE A CA 1
ATOM 773 C C . PHE A 1 91 ? 7.491 -2.598 -16.180 1.00 94.62 91 PHE A C 1
ATOM 775 O O . PHE A 1 91 ? 7.912 -2.320 -17.302 1.00 94.62 91 PHE A O 1
ATOM 782 N N . LYS A 1 92 ? 8.164 -3.431 -15.373 1.00 92.06 92 LYS A N 1
ATOM 783 C CA . LYS A 1 92 ? 9.406 -4.106 -15.774 1.00 92.06 92 LYS A CA 1
ATOM 784 C C . LYS A 1 92 ? 9.171 -5.115 -16.901 1.00 92.06 92 LYS A C 1
ATOM 786 O O 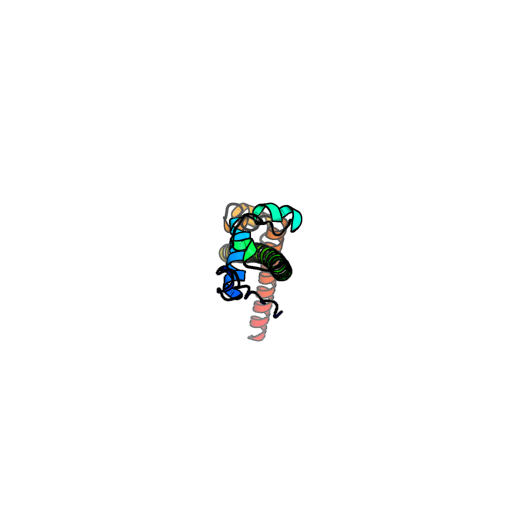. LYS A 1 92 ? 9.951 -5.118 -17.848 1.00 92.06 92 LYS A O 1
ATOM 791 N N . LYS A 1 93 ? 8.109 -5.925 -16.838 1.00 94.56 93 LYS A N 1
ATOM 792 C CA . LYS A 1 93 ? 7.743 -6.862 -17.918 1.00 94.56 93 LYS A CA 1
ATOM 793 C C . LYS A 1 93 ? 7.496 -6.121 -19.229 1.00 94.56 93 LYS A C 1
ATOM 795 O O . LYS A 1 93 ? 8.053 -6.493 -20.257 1.00 94.56 93 LYS A O 1
ATOM 800 N N . LEU A 1 94 ? 6.768 -5.004 -19.173 1.00 95.19 94 LEU A N 1
ATOM 801 C CA . LEU A 1 94 ? 6.573 -4.123 -20.325 1.00 95.19 94 LEU A CA 1
ATOM 802 C C . LEU A 1 94 ? 7.912 -3.627 -20.904 1.00 95.19 94 LEU A C 1
ATOM 804 O O . LEU A 1 94 ? 8.107 -3.652 -22.118 1.00 95.19 94 LEU A O 1
ATOM 808 N N . LEU A 1 95 ? 8.858 -3.212 -20.056 1.00 93.12 95 LEU A N 1
ATOM 809 C CA . LEU A 1 95 ? 10.194 -2.795 -20.499 1.00 93.12 95 LEU A CA 1
ATOM 810 C C . LEU A 1 95 ? 10.975 -3.938 -21.168 1.00 93.12 95 LEU A C 1
ATOM 812 O O . LEU A 1 95 ? 11.617 -3.722 -22.194 1.00 93.12 95 LEU A O 1
ATOM 816 N N . GLU A 1 96 ? 10.896 -5.154 -20.636 1.00 91.12 96 GLU A N 1
ATOM 817 C CA . GLU A 1 96 ? 11.553 -6.334 -21.211 1.00 91.12 96 GLU A CA 1
ATOM 818 C C . GLU A 1 96 ? 10.950 -6.730 -22.567 1.00 91.12 96 GLU A C 1
ATOM 820 O O . GLU A 1 96 ? 11.683 -6.923 -23.540 1.00 91.12 96 GLU A O 1
ATOM 825 N N . GLU A 1 97 ? 9.621 -6.775 -22.663 1.00 92.50 97 GLU A N 1
ATOM 826 C CA . GLU A 1 97 ? 8.886 -7.104 -23.891 1.00 92.50 97 GLU A CA 1
ATOM 827 C C . GLU A 1 97 ? 9.055 -6.039 -24.976 1.00 92.50 97 GLU A C 1
ATOM 829 O O . GLU A 1 97 ? 9.140 -6.353 -26.165 1.00 92.50 97 GLU A O 1
ATOM 834 N N . SER A 1 98 ? 9.154 -4.772 -24.571 1.00 88.06 98 SER A N 1
ATOM 835 C CA . SER A 1 98 ? 9.321 -3.646 -25.489 1.00 88.06 98 SER A CA 1
ATOM 836 C C . SER A 1 98 ? 10.683 -3.604 -26.186 1.00 88.06 98 SER A C 1
ATOM 838 O O . SER A 1 98 ? 10.856 -2.795 -27.102 1.00 88.06 98 SER A O 1
ATOM 840 N N . LYS A 1 99 ? 11.633 -4.461 -25.770 1.00 84.75 99 LYS A N 1
ATOM 841 C CA . LYS A 1 99 ? 13.004 -4.552 -26.301 1.00 84.75 99 LYS A CA 1
ATOM 842 C C . LYS A 1 99 ? 13.683 -3.180 -26.396 1.00 84.75 99 LYS A C 1
ATOM 844 O O . LYS A 1 99 ? 14.328 -2.865 -27.396 1.00 84.75 99 LYS A O 1
ATOM 849 N N . VAL A 1 100 ? 13.520 -2.350 -25.362 1.00 88.25 100 VAL A N 1
ATOM 850 C CA . VAL A 1 100 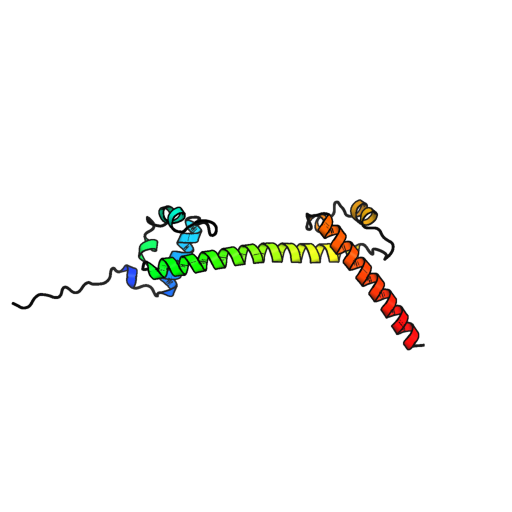? 14.140 -1.017 -25.317 1.00 88.25 100 VAL A CA 1
ATOM 851 C C . VAL A 1 100 ? 15.660 -1.111 -25.419 1.00 88.25 100 VAL A C 1
ATOM 853 O O . VAL A 1 100 ? 16.305 -1.971 -24.818 1.00 88.25 100 VAL A O 1
ATOM 856 N N . SER A 1 101 ? 16.236 -0.195 -26.192 1.00 86.81 101 SER A N 1
ATOM 857 C CA . SER A 1 101 ? 17.680 -0.062 -26.346 1.00 86.81 101 SER A CA 1
ATOM 858 C C . SER A 1 101 ? 18.241 0.845 -25.247 1.00 86.81 101 SER A C 1
ATOM 860 O O . SER A 1 101 ? 17.559 1.778 -24.824 1.00 86.81 101 SER A O 1
ATOM 862 N N . PRO A 1 102 ? 19.516 0.690 -24.840 1.00 86.81 102 PRO A N 1
ATOM 863 C CA . PRO A 1 102 ? 20.192 1.633 -23.945 1.00 86.81 102 PRO A CA 1
ATOM 864 C C . PRO A 1 102 ? 20.216 3.104 -24.405 1.00 86.81 102 PRO A C 1
ATOM 866 O O . PRO A 1 102 ? 20.633 3.969 -23.627 1.00 86.81 102 PRO A O 1
ATOM 869 N N . ARG A 1 103 ? 19.852 3.368 -25.669 1.00 88.31 103 ARG A N 1
ATOM 870 C CA . ARG A 1 103 ? 19.728 4.702 -26.277 1.00 88.31 103 ARG A CA 1
ATOM 871 C C . ARG A 1 103 ? 18.296 5.245 -26.284 1.00 88.31 103 ARG A C 1
ATOM 873 O O . ARG A 1 103 ? 18.136 6.437 -26.507 1.00 88.31 103 ARG A O 1
ATOM 880 N N . THR A 1 104 ? 17.291 4.397 -26.064 1.00 91.44 104 THR A N 1
ATOM 881 C CA . THR A 1 104 ? 15.884 4.809 -26.045 1.00 91.44 104 THR A CA 1
ATOM 882 C C . THR A 1 104 ? 15.654 5.798 -24.908 1.00 91.44 104 THR A C 1
ATOM 884 O O . THR A 1 104 ? 16.120 5.588 -23.786 1.00 91.44 104 THR A O 1
ATOM 887 N N . THR A 1 105 ? 14.938 6.879 -25.194 1.00 93.88 105 THR A N 1
ATOM 888 C CA . THR A 1 105 ? 14.560 7.883 -24.198 1.00 93.88 105 THR A CA 1
ATOM 889 C C . THR A 1 105 ? 13.242 7.516 -23.522 1.00 93.88 105 THR A C 1
ATOM 891 O O . THR A 1 105 ? 12.393 6.828 -24.094 1.00 93.88 105 THR A O 1
ATOM 894 N N . PHE A 1 106 ? 13.029 8.017 -22.302 1.00 94.56 106 PHE A N 1
ATOM 895 C CA . PHE A 1 106 ? 11.750 7.828 -21.616 1.00 94.56 106 PHE A CA 1
ATOM 896 C C . PHE A 1 106 ? 10.580 8.427 -22.412 1.00 94.56 106 PHE A C 1
ATOM 898 O O . PHE A 1 106 ? 9.499 7.849 -22.429 1.00 94.56 106 PHE A O 1
ATOM 905 N N . LYS A 1 107 ? 10.803 9.549 -23.114 1.00 94.69 107 LYS A N 1
ATOM 906 C CA . LYS A 1 107 ? 9.786 10.201 -23.947 1.00 94.69 107 LYS A CA 1
ATOM 907 C C . LYS A 1 107 ? 9.311 9.284 -25.078 1.00 94.69 107 LYS A C 1
ATOM 909 O O . LYS A 1 107 ? 8.116 9.044 -25.178 1.00 94.69 107 LYS A O 1
ATOM 914 N N . GLU A 1 108 ? 10.235 8.717 -25.854 1.00 93.88 108 GLU A N 1
ATOM 915 C CA . GLU A 1 108 ? 9.910 7.774 -26.938 1.00 93.88 108 GLU A CA 1
ATOM 916 C C . GLU A 1 108 ? 9.174 6.533 -26.407 1.00 93.88 108 GLU A C 1
ATOM 918 O O . GLU A 1 108 ? 8.204 6.060 -27.001 1.00 93.88 108 GLU A O 1
ATOM 923 N N . PHE A 1 109 ? 9.610 6.009 -25.256 1.00 95.00 109 PHE A N 1
ATOM 924 C CA . PHE A 1 109 ? 8.951 4.877 -24.609 1.00 95.00 109 PHE A CA 1
ATOM 925 C C . PHE A 1 109 ? 7.525 5.224 -24.153 1.00 95.00 109 PHE A C 1
ATOM 927 O O . PHE A 1 109 ? 6.593 4.463 -24.411 1.00 95.00 109 PHE A O 1
ATOM 934 N N . ALA A 1 110 ? 7.336 6.381 -23.517 1.00 94.38 110 ALA A N 1
ATOM 935 C CA . ALA A 1 110 ? 6.037 6.850 -23.046 1.00 94.38 110 ALA A CA 1
ATOM 936 C C . ALA A 1 110 ? 5.078 7.197 -24.198 1.00 94.38 110 ALA A C 1
ATOM 938 O O . ALA A 1 110 ? 3.880 6.959 -24.078 1.00 94.38 110 ALA A O 1
ATOM 939 N N . GLU A 1 111 ? 5.574 7.710 -25.324 1.00 94.69 111 GLU A N 1
ATOM 940 C CA . GLU A 1 111 ? 4.757 7.946 -26.523 1.00 94.69 111 GLU A CA 1
ATOM 941 C C . GLU A 1 111 ? 4.225 6.630 -27.103 1.00 94.69 111 GLU A C 1
ATOM 943 O O . GLU A 1 111 ? 3.055 6.546 -27.480 1.00 94.69 111 GLU A O 1
ATOM 948 N N . LYS A 1 112 ? 5.050 5.576 -27.107 1.00 94.00 112 LYS A N 1
ATOM 949 C CA . LYS A 1 112 ? 4.674 4.262 -27.642 1.00 94.00 112 LYS A CA 1
ATOM 950 C C . LYS A 1 112 ? 3.789 3.445 -26.696 1.00 94.00 112 LYS A C 1
ATOM 952 O O . LYS A 1 112 ? 2.820 2.839 -27.144 1.00 94.00 112 LYS A O 1
ATOM 957 N N . TYR A 1 113 ? 4.108 3.420 -25.402 1.00 94.56 113 TYR A N 1
ATOM 958 C CA . TYR A 1 113 ? 3.452 2.549 -24.416 1.00 94.56 113 TYR A CA 1
ATOM 959 C C . TYR A 1 113 ? 2.605 3.300 -23.385 1.00 94.56 113 TYR A C 1
ATOM 961 O O . TYR A 1 113 ? 2.050 2.680 -22.486 1.00 94.56 113 TYR A O 1
ATOM 969 N N . GLY A 1 114 ? 2.422 4.615 -23.514 1.00 91.12 114 GLY A N 1
ATOM 970 C CA . GLY A 1 114 ? 1.665 5.418 -22.545 1.00 91.12 114 GLY A CA 1
ATOM 971 C C . GLY A 1 114 ? 0.195 5.013 -22.391 1.00 91.12 114 GLY A C 1
ATOM 972 O O . GLY A 1 114 ? -0.427 5.290 -21.366 1.00 91.12 114 GLY A O 1
ATOM 973 N N . ARG A 1 115 ? -0.368 4.327 -23.394 1.00 93.19 115 ARG A N 1
ATOM 974 C CA . ARG A 1 115 ? -1.722 3.758 -23.339 1.00 93.19 115 ARG A CA 1
ATOM 975 C C . ARG A 1 115 ? -1.761 2.344 -22.753 1.00 93.19 115 ARG A C 1
ATOM 977 O O . ARG A 1 115 ? -2.858 1.891 -22.438 1.00 93.19 115 ARG A O 1
ATOM 984 N N . ASP A 1 116 ? -0.628 1.673 -22.572 1.00 94.50 116 ASP A N 1
ATOM 985 C CA . ASP A 1 116 ? -0.567 0.330 -21.989 1.00 94.50 116 ASP A CA 1
ATOM 986 C C . ASP A 1 116 ? -1.029 0.363 -20.523 1.00 94.50 116 ASP A C 1
ATOM 988 O O . ASP A 1 116 ? -0.689 1.275 -19.761 1.00 94.50 116 ASP A O 1
ATOM 992 N N . GLN A 1 117 ? -1.823 -0.630 -20.119 1.00 93.69 117 GLN A N 1
ATOM 993 C CA . GLN A 1 117 ? -2.334 -0.719 -18.754 1.00 93.69 117 GLN A CA 1
ATOM 994 C C . GLN A 1 117 ? -1.190 -0.795 -17.735 1.00 93.69 117 GLN A C 1
ATOM 996 O O . GLN A 1 117 ? -1.240 -0.115 -16.712 1.00 93.69 117 GLN A O 1
ATOM 1001 N N . ARG A 1 118 ? -0.131 -1.556 -18.034 1.00 93.38 118 ARG A N 1
ATOM 1002 C CA . ARG A 1 118 ? 1.039 -1.754 -17.166 1.00 93.38 118 ARG A CA 1
ATOM 1003 C C . ARG A 1 118 ? 1.847 -0.471 -17.000 1.00 93.38 118 ARG A C 1
ATOM 1005 O O . ARG A 1 118 ? 2.360 -0.210 -15.915 1.00 93.38 118 ARG A O 1
ATOM 1012 N N . PHE A 1 119 ? 1.891 0.373 -18.034 1.00 92.81 119 PHE A N 1
ATOM 1013 C CA . PHE A 1 119 ? 2.467 1.717 -17.939 1.00 92.81 119 PHE A CA 1
ATOM 1014 C C . PHE A 1 119 ? 1.655 2.607 -16.984 1.00 92.81 119 PHE A C 1
ATOM 1016 O O . PHE A 1 119 ? 2.222 3.310 -16.148 1.00 92.81 119 PHE A O 1
ATOM 1023 N N . ARG A 1 120 ? 0.318 2.540 -17.064 1.00 93.25 120 ARG A N 1
ATOM 1024 C CA . ARG A 1 120 ? -0.599 3.339 -16.231 1.00 93.25 120 ARG A CA 1
ATOM 1025 C C . ARG A 1 120 ? -0.732 2.851 -14.784 1.00 93.25 120 ARG A C 1
ATOM 1027 O O . ARG A 1 120 ? -1.168 3.633 -13.941 1.00 93.25 120 ARG A O 1
ATOM 1034 N N . LEU A 1 121 ? -0.338 1.610 -14.470 1.00 93.25 121 LEU A N 1
ATOM 1035 C CA . LEU A 1 121 ? -0.306 1.102 -13.087 1.00 93.25 121 LEU A CA 1
ATOM 1036 C C . LEU A 1 121 ? 0.598 1.952 -12.184 1.00 93.25 121 LEU A C 1
ATOM 1038 O O . LEU A 1 121 ? 0.305 2.143 -11.003 1.00 93.25 121 LEU A O 1
ATOM 1042 N N . VAL A 1 122 ? 1.680 2.500 -12.739 1.00 92.12 122 VAL A N 1
ATOM 1043 C CA . VAL A 1 122 ? 2.541 3.457 -12.046 1.00 92.12 122 VAL A CA 1
ATOM 1044 C C . VAL A 1 122 ? 1.984 4.857 -12.292 1.00 92.12 122 VAL A C 1
ATOM 1046 O O . VAL A 1 122 ? 2.226 5.449 -13.334 1.00 92.12 122 VAL A O 1
ATOM 1049 N N . GLN A 1 123 ? 1.216 5.401 -11.348 1.00 89.31 123 GLN A N 1
ATOM 1050 C CA . GLN A 1 123 ? 0.472 6.655 -11.565 1.00 89.31 123 GLN A CA 1
ATOM 1051 C C . GLN A 1 123 ? 1.367 7.902 -11.670 1.00 89.31 123 GLN A C 1
ATOM 1053 O O . GLN A 1 123 ? 1.051 8.848 -12.391 1.00 89.31 123 GLN A O 1
ATOM 1058 N N . LYS A 1 124 ? 2.483 7.938 -10.934 1.00 91.62 124 LYS A N 1
ATOM 1059 C CA . LYS A 1 124 ? 3.368 9.108 -10.897 1.00 91.62 124 LYS A CA 1
ATOM 1060 C C . LYS A 1 124 ? 4.372 9.048 -12.043 1.00 91.62 124 LYS A C 1
ATOM 1062 O O . LYS A 1 124 ? 5.198 8.141 -12.089 1.00 91.62 124 LYS A O 1
ATOM 1067 N N . ARG A 1 125 ? 4.398 10.083 -12.893 1.00 91.62 125 ARG A N 1
ATOM 1068 C CA . ARG A 1 125 ? 5.384 10.205 -13.987 1.00 91.62 125 ARG A CA 1
ATOM 1069 C C . ARG A 1 125 ? 6.833 10.103 -13.491 1.00 91.62 125 ARG A C 1
ATOM 1071 O O . ARG A 1 125 ? 7.639 9.434 -14.121 1.00 91.62 125 ARG A O 1
ATOM 1078 N N . LYS A 1 126 ? 7.151 10.713 -12.340 1.00 92.69 126 LYS A N 1
ATOM 1079 C CA . LYS A 1 126 ? 8.491 10.620 -11.728 1.00 92.69 126 LYS A CA 1
ATOM 1080 C C . LYS A 1 126 ? 8.896 9.172 -11.427 1.00 92.69 126 LYS A C 1
ATOM 1082 O O . LYS A 1 126 ? 10.048 8.812 -11.641 1.00 92.69 126 LYS A O 1
ATOM 1087 N N . ASP A 1 127 ? 7.953 8.342 -10.981 1.00 92.44 127 ASP A N 1
ATOM 1088 C CA . ASP A 1 127 ? 8.213 6.934 -10.668 1.00 92.44 127 ASP A CA 1
ATOM 1089 C C . ASP A 1 127 ? 8.349 6.103 -11.953 1.00 92.44 127 ASP A C 1
ATOM 1091 O O . ASP A 1 127 ? 9.245 5.267 -12.047 1.00 92.44 127 ASP A O 1
ATOM 1095 N N . GLN A 1 128 ? 7.523 6.378 -12.973 1.00 94.44 128 GLN A N 1
ATOM 1096 C CA . GLN A 1 128 ? 7.645 5.762 -14.304 1.00 94.44 128 GLN A CA 1
ATOM 1097 C C . GLN A 1 128 ? 9.038 6.011 -14.902 1.00 94.44 128 GLN A C 1
ATOM 1099 O O . GLN A 1 128 ? 9.719 5.077 -15.328 1.00 94.44 128 GLN A O 1
ATOM 1104 N N . GLU A 1 129 ? 9.480 7.271 -14.895 1.00 95.12 129 GLU A N 1
ATOM 1105 C CA . GLU A 1 129 ? 10.790 7.675 -15.403 1.00 95.12 129 GLU A CA 1
ATOM 1106 C C . GLU A 1 129 ? 11.925 7.068 -14.570 1.00 95.12 129 GLU A C 1
ATOM 1108 O O . GLU A 1 129 ? 12.908 6.568 -15.120 1.00 95.12 129 GLU A O 1
ATOM 1113 N N . HIS A 1 130 ? 11.773 7.029 -13.2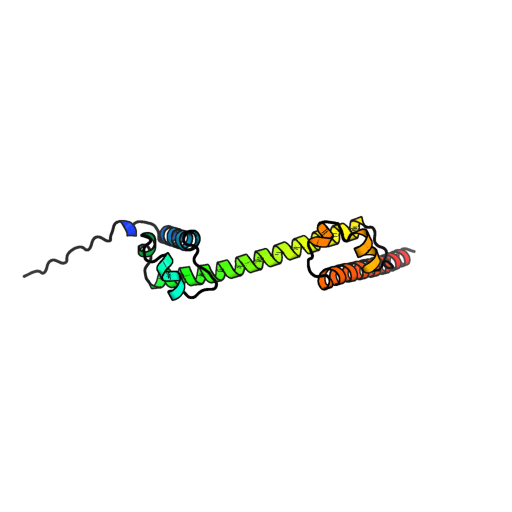43 1.00 94.75 130 HIS A N 1
ATOM 1114 C CA . HIS A 1 130 ? 12.727 6.365 -12.363 1.00 94.75 130 HIS A CA 1
ATOM 1115 C C . HIS A 1 130 ? 12.884 4.876 -12.706 1.00 94.75 130 HIS A C 1
ATOM 1117 O O . HIS A 1 130 ? 14.011 4.403 -12.864 1.00 94.75 130 HIS A O 1
ATOM 1123 N N . PHE A 1 131 ? 11.785 4.133 -12.870 1.00 93.38 131 PHE A N 1
ATOM 1124 C CA . PHE A 1 131 ? 11.837 2.710 -13.223 1.00 93.38 131 PHE A CA 1
ATOM 1125 C C . PHE A 1 131 ? 12.431 2.469 -14.610 1.00 93.38 131 PHE A C 1
ATOM 1127 O O . PHE A 1 131 ? 13.257 1.567 -14.764 1.00 93.38 131 PHE A O 1
ATOM 1134 N N . PHE A 1 132 ? 12.078 3.301 -15.592 1.00 95.19 132 PHE A N 1
ATOM 1135 C CA . PHE A 1 132 ? 12.687 3.264 -16.920 1.00 95.19 132 PHE A CA 1
ATOM 1136 C C . PHE A 1 132 ? 14.208 3.458 -16.840 1.00 95.19 132 PHE A C 1
ATOM 1138 O O . PHE A 1 132 ? 14.973 2.619 -17.315 1.00 95.19 132 PHE A O 1
ATOM 1145 N N . ASN A 1 133 ? 14.664 4.517 -16.166 1.00 94.62 133 ASN A N 1
ATOM 1146 C CA . ASN A 1 133 ? 16.087 4.827 -16.038 1.00 94.62 133 ASN A CA 1
ATOM 1147 C C . ASN A 1 133 ? 16.857 3.718 -15.309 1.00 94.62 133 ASN A C 1
ATOM 1149 O O . ASN A 1 133 ? 17.942 3.332 -15.746 1.00 94.62 133 ASN A O 1
ATOM 1153 N N . GLN A 1 134 ? 16.288 3.153 -14.239 1.00 94.12 134 GLN A N 1
ATOM 1154 C CA . GLN A 1 134 ? 16.864 1.999 -13.542 1.00 94.12 134 GLN A CA 1
ATOM 1155 C C . GLN A 1 134 ? 17.031 0.794 -14.476 1.00 94.12 134 GLN A C 1
ATOM 1157 O O . GLN A 1 134 ? 18.085 0.157 -14.483 1.00 94.12 134 GLN A O 1
ATOM 1162 N N . PHE A 1 135 ? 16.033 0.502 -15.308 1.00 93.94 135 PHE A N 1
ATOM 1163 C CA . PHE A 1 135 ? 16.110 -0.597 -16.267 1.00 93.94 135 PHE A CA 1
ATOM 1164 C C . PHE A 1 135 ? 17.184 -0.367 -17.337 1.00 93.94 135 PHE A C 1
ATOM 1166 O O . PHE A 1 135 ? 17.997 -1.256 -17.595 1.00 93.94 135 PHE A O 1
ATOM 1173 N N . ILE A 1 136 ? 17.268 0.845 -17.898 1.00 94.19 136 ILE A N 1
ATOM 1174 C CA . ILE A 1 136 ? 18.317 1.215 -18.859 1.00 94.19 136 ILE A CA 1
ATOM 1175 C C . ILE A 1 136 ? 19.718 1.079 -18.240 1.00 94.19 136 ILE A C 1
ATOM 1177 O O . ILE A 1 136 ? 20.642 0.597 -18.901 1.00 94.19 136 ILE A O 1
ATOM 1181 N N . LEU A 1 137 ? 19.897 1.460 -16.971 1.00 93.69 137 LEU A N 1
ATOM 1182 C CA . LEU A 1 137 ? 21.164 1.273 -16.254 1.00 93.69 137 LEU A CA 1
ATOM 1183 C C . LEU A 1 137 ? 21.527 -0.211 -16.106 1.00 93.69 137 LEU A C 1
ATOM 1185 O O . LEU A 1 137 ? 22.678 -0.585 -16.349 1.00 93.69 137 LEU A O 1
ATOM 1189 N N . ILE A 1 138 ? 20.557 -1.061 -15.760 1.00 91.94 138 ILE A N 1
ATOM 1190 C CA . ILE A 1 138 ? 20.751 -2.515 -15.660 1.00 91.94 138 ILE A CA 1
ATOM 1191 C C . ILE A 1 138 ? 21.140 -3.105 -17.020 1.00 91.94 138 ILE A C 1
ATOM 1193 O O . ILE A 1 138 ? 22.099 -3.876 -17.088 1.00 91.94 138 ILE A O 1
ATOM 1197 N N . LEU A 1 139 ? 20.471 -2.705 -18.107 1.00 90.69 139 LEU A N 1
ATOM 1198 C CA . LEU A 1 139 ? 20.823 -3.134 -19.465 1.00 90.69 139 LEU A CA 1
ATOM 1199 C C . LEU A 1 139 ? 22.262 -2.748 -19.829 1.00 90.69 139 LEU A C 1
ATOM 1201 O O . LEU A 1 139 ? 23.046 -3.605 -20.236 1.00 90.69 139 LEU A O 1
ATOM 1205 N N . LYS A 1 140 ? 22.654 -1.488 -19.596 1.00 90.44 140 LYS A N 1
ATOM 1206 C CA . LYS A 1 140 ? 24.028 -1.011 -19.847 1.00 90.44 140 LYS A CA 1
ATOM 1207 C C . LYS A 1 140 ? 25.066 -1.812 -19.061 1.00 90.44 140 LYS A C 1
ATOM 1209 O O . LYS A 1 140 ? 26.128 -2.139 -19.599 1.00 90.44 140 LYS A O 1
ATOM 1214 N N . LYS A 1 141 ? 24.771 -2.129 -17.795 1.00 92.12 141 LYS A N 1
ATOM 1215 C CA . LYS A 1 141 ? 25.647 -2.938 -16.937 1.00 92.12 141 LYS A CA 1
ATOM 1216 C C . LYS A 1 141 ? 25.777 -4.365 -17.472 1.00 92.12 141 LYS A C 1
ATOM 1218 O O . LYS A 1 141 ? 26.904 -4.837 -17.614 1.00 92.12 141 LYS A O 1
ATOM 1223 N N . ARG A 1 142 ? 24.660 -5.005 -17.833 1.00 89.81 142 ARG A N 1
ATOM 1224 C CA . ARG A 1 142 ? 24.632 -6.358 -18.408 1.00 89.81 142 ARG A CA 1
ATOM 1225 C C . ARG A 1 142 ? 25.433 -6.438 -19.706 1.00 89.81 142 ARG A C 1
ATOM 1227 O O . ARG A 1 142 ? 26.256 -7.332 -19.859 1.00 89.81 142 ARG A O 1
ATOM 1234 N N . ASP A 1 143 ? 25.270 -5.470 -20.603 1.00 87.94 143 ASP A N 1
ATOM 1235 C CA . ASP A 1 143 ? 26.007 -5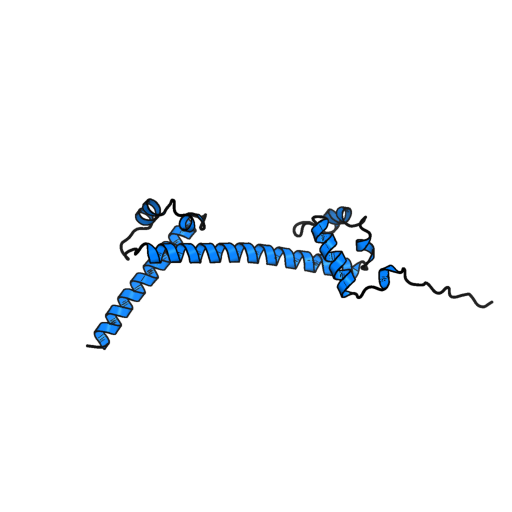.432 -21.869 1.00 87.94 143 ASP A CA 1
ATOM 1236 C C . ASP A 1 143 ? 27.514 -5.254 -21.654 1.00 87.94 143 ASP A C 1
ATOM 1238 O O . ASP A 1 143 ? 28.329 -5.888 -22.329 1.00 87.94 143 ASP A O 1
ATOM 1242 N N . LYS A 1 144 ? 27.912 -4.401 -20.700 1.00 90.06 144 LYS A N 1
ATOM 1243 C CA . LYS A 1 144 ? 29.324 -4.229 -20.330 1.00 90.06 144 LYS A CA 1
ATOM 1244 C C . LYS A 1 144 ? 29.905 -5.521 -19.759 1.00 90.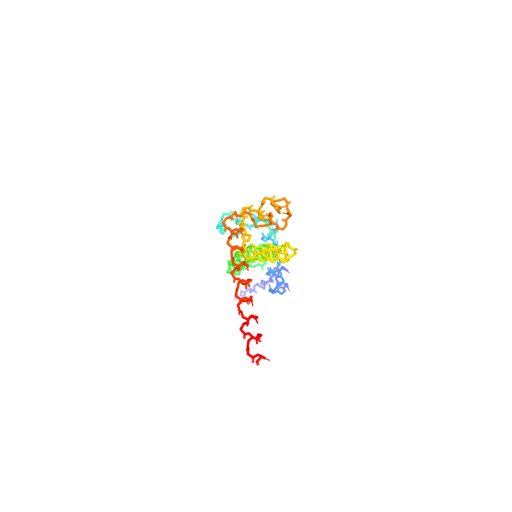06 144 LYS A C 1
ATOM 1246 O O . LYS A 1 144 ? 30.999 -5.910 -20.161 1.00 90.06 144 LYS A O 1
ATOM 1251 N N . GLU A 1 145 ? 29.188 -6.176 -18.853 1.00 90.06 145 GLU A N 1
ATOM 1252 C CA . GLU A 1 145 ? 29.621 -7.430 -18.241 1.00 90.06 145 GLU A CA 1
ATOM 1253 C C . GLU A 1 145 ? 29.738 -8.558 -19.271 1.00 90.06 145 GLU A C 1
ATOM 1255 O O . GLU A 1 145 ? 30.766 -9.230 -19.320 1.00 90.06 145 GLU A O 1
ATOM 1260 N N . ASN A 1 146 ? 28.752 -8.705 -20.158 1.00 88.81 146 ASN A N 1
ATOM 1261 C CA . ASN A 1 146 ? 28.781 -9.693 -21.235 1.00 88.81 146 ASN A CA 1
ATOM 1262 C C . ASN A 1 146 ? 29.996 -9.491 -22.150 1.00 88.81 146 ASN A C 1
ATOM 1264 O O . ASN A 1 146 ? 30.710 -10.449 -22.441 1.00 88.81 146 ASN A O 1
ATOM 1268 N N . ARG A 1 147 ? 30.300 -8.241 -22.538 1.00 88.69 147 ARG A N 1
ATOM 1269 C CA . ARG A 1 147 ? 31.510 -7.919 -23.319 1.00 88.69 147 ARG A CA 1
ATOM 1270 C C . ARG A 1 147 ? 32.800 -8.303 -22.593 1.00 88.69 147 ARG A C 1
ATOM 1272 O O . ARG A 1 147 ? 33.727 -8.793 -23.231 1.00 88.69 147 ARG A O 1
ATOM 1279 N N . LEU A 1 148 ? 32.878 -8.076 -21.281 1.00 89.88 148 LEU A N 1
ATOM 1280 C CA . LEU A 1 148 ? 34.045 -8.454 -20.479 1.00 89.88 148 LEU A CA 1
ATOM 1281 C C . LEU A 1 148 ? 34.185 -9.975 -20.362 1.00 89.88 148 LEU A C 1
ATOM 1283 O O . LEU A 1 148 ? 35.292 -10.482 -20.502 1.00 89.88 148 LEU A O 1
ATOM 1287 N N . ARG A 1 149 ? 33.081 -10.702 -20.150 1.00 87.38 149 ARG A N 1
ATOM 1288 C CA . ARG A 1 149 ? 33.073 -12.174 -20.108 1.00 87.38 149 ARG A CA 1
ATOM 1289 C C . ARG A 1 149 ? 33.563 -12.770 -21.430 1.00 87.38 149 ARG A C 1
ATOM 1291 O O . ARG A 1 149 ? 34.477 -13.581 -21.414 1.00 87.38 149 ARG A O 1
ATOM 1298 N N . LEU A 1 150 ? 33.046 -12.290 -22.564 1.00 85.00 150 LEU A N 1
ATOM 1299 C CA . LEU A 1 150 ? 33.477 -12.708 -23.907 1.00 85.00 150 LEU A CA 1
ATOM 1300 C C . LEU A 1 150 ? 34.973 -12.475 -24.164 1.00 85.00 150 LEU A C 1
ATOM 1302 O O . LEU A 1 150 ? 35.613 -13.291 -24.816 1.00 85.00 150 LEU A O 1
ATOM 1306 N N . ARG A 1 151 ? 35.540 -11.379 -23.646 1.00 84.62 151 ARG A N 1
ATOM 1307 C CA . ARG A 1 151 ? 36.979 -11.086 -23.759 1.00 84.62 151 ARG A CA 1
ATOM 1308 C C . ARG A 1 151 ? 37.858 -11.983 -22.893 1.00 84.62 151 ARG A C 1
ATOM 1310 O O . ARG A 1 151 ? 39.008 -12.165 -23.242 1.00 84.62 151 ARG A O 1
ATOM 1317 N N . LYS A 1 152 ? 37.341 -12.499 -21.774 1.00 80.44 152 LYS A N 1
ATOM 1318 C CA . LYS A 1 152 ? 38.072 -13.422 -20.889 1.00 80.44 152 LYS A CA 1
ATOM 1319 C C . LYS A 1 152 ? 38.071 -14.870 -21.388 1.00 80.44 152 LYS A C 1
ATOM 1321 O O . LYS A 1 152 ? 38.828 -15.675 -20.868 1.00 80.44 152 LYS A O 1
ATOM 1326 N N . MET A 1 153 ? 37.180 -15.203 -22.324 1.00 73.62 153 MET A N 1
ATOM 1327 C CA . MET A 1 153 ? 37.071 -16.537 -22.931 1.00 73.62 153 MET A CA 1
ATOM 1328 C C . MET A 1 153 ? 37.802 -16.650 -24.278 1.00 73.62 153 MET A C 1
ATOM 1330 O O . MET A 1 153 ? 37.772 -17.716 -24.886 1.00 73.62 153 MET A O 1
ATOM 1334 N N . ARG A 1 154 ? 38.391 -15.552 -24.761 1.00 64.25 154 ARG A N 1
ATOM 1335 C CA . ARG A 1 154 ? 39.298 -15.515 -25.912 1.00 64.25 154 ARG A CA 1
ATOM 1336 C C . ARG A 1 154 ? 40.727 -15.468 -25.405 1.00 64.25 154 ARG A C 1
ATOM 1338 O O . ARG A 1 154 ? 41.581 -16.040 -26.106 1.00 64.25 154 ARG A O 1
#

Foldseek 3Di:
DDDDPPDPDDPPLQPDPPVVLLVLLLVQCVVLVPDLPDDCVVRVVSPVPPPSVVSDDPVSSVVSSVVSSVVVVVVVVVVVVVLVVQLLVLLVVLVVVVPDALPDALVNVCVVCVVPPSLCSPPDPVVSNVSNVVVSVVVVVVVVVVVVVVVVVD

Organism: Macaca mulatta (NCBI:txid9544)

pLDDT: mean 86.66, std 13.5, range [37.69, 95.5]